Protein AF-A0A961XLH4-F1 (afdb_monomer_lite)

Foldseek 3Di:
DPPQQQKDFDDWDQDPVLRGIWTFIDGPPDPDTDIGQLCVQVVDPVSVSNYDPVVPVVSVVRVVVVVLQLCQWDFDDADPQQWTWTQGNVRDIDIDGLVVCVVVVPPRLSSYDVVRNVVSCCVSVVVVVVVVVVVVVVVVPPPPVVVVVPDPPVVVPVPPDD

Structure (mmCIF, N/CA/C/O backbone):
data_AF-A0A961XLH4-F1
#
_entry.id   AF-A0A961XLH4-F1
#
loop_
_atom_site.group_PDB
_atom_site.id
_atom_site.type_symbol
_atom_site.label_atom_id
_atom_site.label_alt_id
_atom_site.label_comp_id
_atom_site.label_asym_id
_atom_site.label_entity_id
_atom_site.label_seq_id
_atom_site.pdbx_PDB_ins_code
_atom_site.Cartn_x
_atom_site.Cartn_y
_atom_site.Cartn_z
_atom_site.occupancy
_atom_site.B_iso_or_equiv
_atom_site.auth_seq_id
_atom_site.auth_comp_id
_atom_site.auth_asym_id
_atom_site.auth_atom_id
_atom_site.pdbx_PDB_model_num
ATOM 1 N N . LEU A 1 1 ? 25.577 5.176 -25.283 1.00 42.25 1 LEU A N 1
ATOM 2 C CA . LEU A 1 1 ? 24.988 3.983 -24.646 1.00 42.25 1 LEU A CA 1
ATOM 3 C C . LEU A 1 1 ? 23.816 4.467 -23.821 1.00 42.25 1 LEU A C 1
ATOM 5 O O . LEU A 1 1 ? 24.046 5.246 -22.903 1.00 42.25 1 LEU A O 1
ATOM 9 N N . GLU A 1 2 ? 22.591 4.095 -24.179 1.00 40.56 2 GLU A N 1
ATOM 10 C CA . GLU A 1 2 ? 21.480 4.266 -23.241 1.00 40.56 2 GLU A CA 1
ATOM 11 C C . GLU A 1 2 ? 21.723 3.351 -22.033 1.00 40.56 2 GLU A C 1
ATOM 13 O O . GLU A 1 2 ? 22.280 2.262 -22.210 1.00 40.56 2 GLU A O 1
ATOM 18 N N . PRO A 1 3 ? 21.395 3.784 -20.808 1.00 51.47 3 PRO A N 1
ATOM 19 C CA . PRO A 1 3 ? 21.500 2.912 -19.648 1.00 51.47 3 PRO A CA 1
ATOM 20 C C . PRO A 1 3 ? 20.613 1.682 -19.865 1.00 51.47 3 PRO A C 1
ATOM 22 O O . PRO A 1 3 ? 19.451 1.790 -20.252 1.00 51.47 3 PRO A O 1
ATOM 25 N N . GLU A 1 4 ? 21.184 0.502 -19.643 1.00 62.16 4 GLU A N 1
ATOM 26 C CA . GLU A 1 4 ? 20.494 -0.773 -19.800 1.00 62.16 4 GLU A CA 1
ATOM 27 C C . GLU A 1 4 ? 19.499 -0.939 -18.644 1.00 62.16 4 GLU A C 1
ATOM 29 O O . GLU A 1 4 ? 19.803 -1.500 -17.590 1.00 62.16 4 GLU A O 1
ATOM 34 N N . TYR A 1 5 ? 18.308 -0.359 -18.801 1.00 63.47 5 TYR A N 1
ATOM 35 C CA . TYR A 1 5 ? 17.229 -0.522 -17.837 1.00 63.47 5 TYR A CA 1
ATOM 36 C C . TYR A 1 5 ? 16.861 -2.001 -17.766 1.00 63.47 5 TYR A C 1
ATOM 38 O O . TYR A 1 5 ? 16.596 -2.646 -18.782 1.00 63.47 5 TYR A O 1
ATOM 46 N N . THR A 1 6 ? 16.867 -2.553 -16.559 1.00 75.75 6 THR A N 1
ATOM 47 C CA . THR A 1 6 ? 16.614 -3.979 -16.316 1.00 75.75 6 THR A CA 1
ATOM 48 C C . THR A 1 6 ? 15.165 -4.255 -15.939 1.00 75.75 6 THR A C 1
ATOM 50 O O . THR A 1 6 ? 14.741 -5.407 -16.015 1.00 75.75 6 THR A O 1
ATOM 53 N N . LEU A 1 7 ? 14.405 -3.221 -15.567 1.00 83.19 7 LEU A N 1
ATOM 54 C CA . LEU A 1 7 ? 13.011 -3.295 -15.146 1.00 83.19 7 LEU A CA 1
ATOM 55 C C . LEU A 1 7 ? 12.170 -2.271 -15.906 1.00 83.19 7 LEU A C 1
ATOM 57 O O . LEU A 1 7 ? 12.464 -1.078 -15.890 1.00 83.19 7 LEU A O 1
ATOM 61 N N . ARG A 1 8 ? 11.080 -2.741 -16.511 1.00 86.44 8 ARG A N 1
ATOM 62 C CA . ARG A 1 8 ? 10.097 -1.907 -17.205 1.00 86.44 8 ARG A CA 1
ATOM 63 C C . ARG A 1 8 ? 8.713 -2.108 -16.613 1.00 86.44 8 ARG A C 1
ATOM 65 O O . ARG A 1 8 ? 8.302 -3.249 -16.409 1.00 86.44 8 ARG A O 1
ATOM 72 N N . LEU A 1 9 ? 7.979 -1.027 -16.372 1.00 88.69 9 LEU A N 1
ATOM 73 C CA . LEU A 1 9 ? 6.579 -1.125 -15.965 1.00 88.69 9 LEU A CA 1
ATOM 74 C C . LEU A 1 9 ? 5.724 -1.528 -17.175 1.00 88.69 9 LEU A C 1
ATOM 76 O O . LEU A 1 9 ? 5.705 -0.835 -18.190 1.00 88.69 9 LEU A O 1
ATOM 80 N N . VAL A 1 10 ? 5.023 -2.658 -17.078 1.00 90.19 10 VAL A N 1
ATOM 81 C CA . VAL A 1 10 ? 4.141 -3.160 -18.151 1.00 90.19 10 VAL A CA 1
ATOM 82 C C . VAL A 1 10 ? 2.679 -2.900 -17.834 1.00 90.19 10 VAL A C 1
ATOM 84 O O . VAL A 1 10 ? 1.877 -2.660 -18.732 1.00 90.19 10 VAL A O 1
ATOM 87 N N . GLY A 1 11 ? 2.323 -2.940 -16.555 1.00 89.81 11 GLY A N 1
ATOM 88 C CA . GLY A 1 11 ? 0.945 -2.767 -16.146 1.00 89.81 11 GLY A CA 1
ATOM 89 C C . GLY A 1 11 ? 0.789 -2.634 -14.647 1.00 89.81 11 GLY A C 1
ATOM 90 O O . GLY A 1 11 ? 1.747 -2.704 -13.876 1.00 89.81 11 GLY A O 1
ATOM 91 N N . VAL A 1 12 ? -0.458 -2.437 -14.253 1.00 90.38 12 VAL A N 1
ATOM 92 C CA . VAL A 1 12 ? -0.874 -2.264 -12.869 1.00 90.38 12 VAL A CA 1
ATOM 93 C C . VAL A 1 12 ? -2.102 -3.131 -12.662 1.00 90.38 12 VAL A C 1
ATOM 95 O O . VAL A 1 12 ? -3.017 -3.103 -13.483 1.00 90.38 12 VAL A O 1
ATOM 98 N N . GLU A 1 13 ? -2.128 -3.899 -11.582 1.00 91.38 13 GLU A N 1
ATOM 99 C CA . GLU A 1 13 ? -3.294 -4.699 -11.208 1.00 91.38 13 GLU A CA 1
ATOM 100 C C . GLU A 1 13 ? -3.655 -4.473 -9.743 1.00 91.38 13 GLU A C 1
ATOM 102 O O . GLU A 1 13 ? -2.802 -4.144 -8.922 1.00 91.38 13 GLU A O 1
ATOM 107 N N . TYR A 1 14 ? -4.926 -4.660 -9.399 1.00 83.12 14 TYR A N 1
ATOM 108 C CA . TYR A 1 14 ? -5.356 -4.622 -8.008 1.00 83.12 14 TYR A CA 1
ATOM 109 C C . TYR A 1 14 ? -5.058 -5.959 -7.323 1.00 83.12 14 TYR A C 1
ATOM 111 O O . TYR A 1 14 ? -5.468 -7.014 -7.811 1.00 83.12 14 TYR A O 1
ATOM 119 N N . SER A 1 15 ? -4.389 -5.927 -6.169 1.00 80.31 15 SER A N 1
ATOM 120 C CA . SER A 1 15 ? -4.137 -7.126 -5.372 1.00 80.31 15 SER A CA 1
ATOM 121 C C . SER A 1 15 ? -5.044 -7.183 -4.151 1.00 80.31 15 SER A C 1
ATOM 123 O O . SER A 1 15 ? -4.848 -6.437 -3.193 1.00 80.31 15 SER A O 1
ATOM 125 N N . ALA A 1 16 ? -5.965 -8.149 -4.123 1.00 70.62 16 ALA A N 1
ATOM 126 C CA . ALA A 1 16 ? -6.814 -8.406 -2.955 1.00 70.62 16 ALA A CA 1
ATOM 127 C C . ALA A 1 16 ? -6.004 -8.737 -1.685 1.00 70.62 16 ALA A C 1
ATOM 129 O O . ALA A 1 16 ? -6.442 -8.448 -0.577 1.00 70.62 16 ALA A O 1
ATOM 130 N N . LYS A 1 17 ? -4.797 -9.306 -1.834 1.00 76.75 17 LYS A N 1
ATOM 131 C CA . LYS A 1 17 ? -3.896 -9.601 -0.709 1.00 76.75 17 LYS A CA 1
ATOM 132 C C . LYS A 1 17 ? -3.354 -8.328 -0.055 1.00 76.75 17 LYS A C 1
ATOM 134 O O . LYS A 1 17 ? -3.187 -8.298 1.160 1.00 76.75 17 LYS A O 1
ATOM 139 N N . HIS A 1 18 ? -3.033 -7.317 -0.859 1.00 71.69 18 HIS A N 1
ATOM 140 C CA . HIS A 1 18 ? -2.433 -6.067 -0.386 1.00 71.69 18 HIS A CA 1
ATOM 141 C C . HIS A 1 18 ? -3.468 -4.951 -0.178 1.00 71.69 18 HIS A C 1
ATOM 143 O O . HIS A 1 18 ? -3.159 -3.956 0.473 1.00 71.69 18 HIS A O 1
ATOM 149 N N . GLY A 1 19 ? -4.682 -5.109 -0.711 1.00 68.00 19 GLY A N 1
ATOM 150 C CA . GLY A 1 19 ? -5.753 -4.115 -0.636 1.00 68.00 19 GLY A CA 1
ATOM 151 C C . GLY A 1 19 ? -5.536 -2.899 -1.543 1.00 68.00 19 GLY A C 1
ATOM 152 O O . GLY A 1 19 ? -6.239 -1.903 -1.408 1.00 68.00 19 GLY A O 1
ATOM 153 N N . HIS A 1 20 ? -4.561 -2.944 -2.454 1.00 79.56 20 HIS A N 1
ATOM 154 C CA . HIS A 1 20 ? -4.217 -1.838 -3.349 1.00 79.56 20 HIS A CA 1
ATOM 155 C C . HIS A 1 20 ? -3.539 -2.320 -4.636 1.00 79.56 20 HIS A C 1
ATOM 157 O O . HIS A 1 20 ? -3.257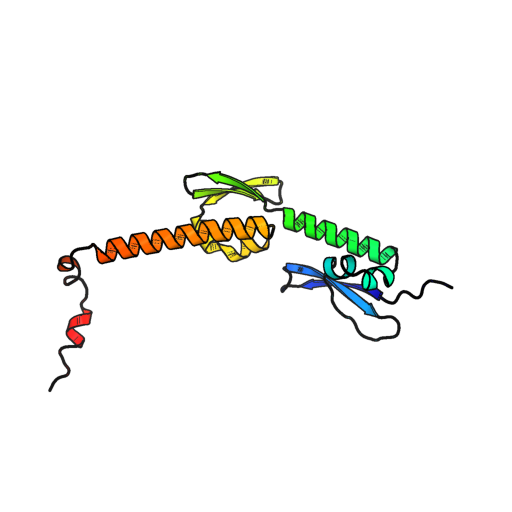 -3.509 -4.817 1.00 79.56 20 HIS A O 1
ATOM 163 N N . GLU A 1 21 ? -3.274 -1.371 -5.531 1.00 86.56 21 GLU A N 1
ATOM 164 C CA . GLU A 1 21 ? -2.581 -1.584 -6.792 1.00 86.56 21 GLU A CA 1
ATOM 165 C C . GLU A 1 21 ? -1.134 -2.065 -6.597 1.00 86.56 21 GLU A C 1
ATOM 167 O O . GLU A 1 21 ? -0.415 -1.618 -5.695 1.00 86.56 21 GLU A O 1
ATOM 172 N N . ILE A 1 22 ? -0.716 -2.987 -7.463 1.00 91.38 22 ILE A N 1
ATOM 173 C CA . ILE A 1 22 ? 0.635 -3.535 -7.565 1.00 91.38 22 ILE A CA 1
ATOM 174 C C . ILE A 1 22 ? 1.143 -3.406 -9.005 1.00 91.38 22 ILE A C 1
ATOM 176 O O . ILE A 1 22 ? 0.378 -3.464 -9.969 1.00 91.38 22 ILE A O 1
ATOM 180 N N . CYS A 1 23 ? 2.449 -3.218 -9.143 1.00 91.75 23 CYS A N 1
ATOM 181 C CA . CYS A 1 23 ? 3.140 -3.039 -10.409 1.00 91.75 23 CYS A CA 1
ATOM 182 C C . CYS A 1 23 ? 3.495 -4.395 -11.024 1.00 91.75 23 CYS A C 1
ATOM 184 O O . CYS A 1 23 ? 4.115 -5.242 -10.377 1.00 91.75 23 CYS A O 1
ATOM 186 N N . ILE A 1 24 ? 3.146 -4.575 -12.296 1.00 91.56 24 ILE A N 1
ATOM 187 C CA . ILE A 1 24 ? 3.602 -5.687 -13.127 1.00 91.56 24 ILE A CA 1
ATOM 188 C C . ILE A 1 24 ? 4.833 -5.204 -13.882 1.00 91.56 24 ILE A C 1
ATOM 190 O O . ILE A 1 24 ? 4.748 -4.315 -14.735 1.00 91.56 24 ILE A O 1
ATOM 194 N N . MET A 1 25 ? 5.975 -5.796 -13.561 1.00 89.81 25 MET A N 1
ATOM 195 C CA . MET A 1 25 ? 7.265 -5.415 -14.117 1.00 89.81 25 MET A CA 1
ATOM 196 C C . MET A 1 25 ? 7.714 -6.450 -15.139 1.00 89.81 25 MET A C 1
ATOM 198 O O . MET A 1 25 ? 7.502 -7.637 -14.933 1.00 89.81 25 MET A O 1
ATOM 202 N N . GLN A 1 26 ? 8.372 -6.028 -16.211 1.00 87.69 26 GLN A N 1
ATOM 203 C CA . GLN A 1 26 ? 9.088 -6.906 -17.130 1.00 87.69 26 GLN A CA 1
ATOM 204 C C . GLN A 1 26 ? 10.584 -6.743 -16.922 1.00 87.69 26 GLN A C 1
ATOM 206 O O . GLN A 1 26 ? 11.098 -5.626 -16.855 1.00 87.69 26 GLN A O 1
ATOM 211 N N . LEU A 1 27 ? 11.272 -7.878 -16.840 1.00 84.81 27 LEU A N 1
ATOM 212 C CA . LEU A 1 27 ? 12.725 -7.924 -16.804 1.00 84.81 27 LEU A CA 1
ATOM 213 C C . LEU A 1 27 ? 13.276 -7.919 -18.231 1.00 84.81 27 LEU A C 1
ATOM 215 O O . LEU A 1 27 ? 12.850 -8.725 -19.062 1.00 84.81 27 LEU A O 1
ATOM 219 N N . SER A 1 28 ? 14.243 -7.051 -18.509 1.00 79.88 28 SER A N 1
ATOM 220 C CA . SER A 1 28 ? 14.882 -6.981 -19.826 1.00 79.88 28 SER A CA 1
ATOM 221 C C . SER A 1 28 ? 15.471 -8.338 -20.226 1.00 79.88 28 SER A C 1
ATOM 223 O O . SER A 1 28 ? 16.152 -9.000 -19.442 1.00 79.88 28 SER A O 1
ATOM 225 N N . GLY A 1 29 ? 15.141 -8.790 -21.438 1.00 74.50 29 GLY A N 1
ATOM 226 C CA . GLY A 1 29 ? 15.584 -10.081 -21.975 1.00 74.50 29 GLY A CA 1
ATOM 227 C C . GLY A 1 29 ? 14.891 -11.321 -21.393 1.00 74.50 29 GLY A C 1
ATOM 228 O O . GLY A 1 29 ? 15.256 -12.435 -21.763 1.00 74.50 29 GLY A O 1
ATOM 229 N N . LYS A 1 30 ? 13.890 -11.178 -20.509 1.00 79.00 30 LYS A N 1
ATOM 230 C CA . LYS A 1 30 ? 13.133 -12.309 -19.946 1.00 79.00 30 LYS A CA 1
ATOM 231 C C . LYS A 1 30 ? 11.637 -12.170 -20.216 1.00 79.00 30 LYS A C 1
ATOM 233 O O . LYS A 1 30 ? 11.045 -11.119 -19.990 1.00 79.00 30 LYS A O 1
ATOM 238 N N . ASN A 1 31 ? 10.996 -13.267 -20.621 1.00 78.75 31 ASN A N 1
ATOM 239 C CA . ASN A 1 31 ? 9.536 -13.347 -20.728 1.00 78.75 31 ASN A CA 1
ATOM 240 C C . ASN A 1 31 ? 8.908 -13.698 -19.366 1.00 78.75 31 ASN A C 1
ATOM 242 O O . ASN A 1 31 ? 8.249 -14.722 -19.203 1.00 78.75 31 ASN A O 1
ATOM 246 N N . ALA A 1 32 ? 9.216 -12.887 -18.356 1.00 80.12 32 ALA A N 1
ATOM 247 C CA . ALA A 1 32 ? 8.708 -13.033 -17.001 1.00 80.12 32 ALA A CA 1
ATOM 248 C C . ALA A 1 32 ? 8.156 -11.690 -16.528 1.00 80.12 32 ALA A C 1
ATOM 250 O O . ALA A 1 32 ? 8.792 -10.654 -16.731 1.00 80.12 32 ALA A O 1
ATOM 251 N N . PHE A 1 33 ? 6.996 -11.742 -15.870 1.00 86.94 33 PHE A N 1
ATOM 252 C CA . PHE A 1 33 ? 6.254 -10.567 -15.417 1.00 86.94 33 PHE A CA 1
ATOM 253 C C . PHE A 1 33 ? 6.093 -10.571 -13.892 1.00 86.94 33 PHE A C 1
ATOM 255 O O . PHE A 1 33 ? 4.992 -10.820 -13.388 1.00 86.94 33 PHE A O 1
ATOM 262 N N . PRO A 1 34 ? 7.189 -10.407 -13.128 1.00 89.12 34 PRO A N 1
ATOM 263 C CA . PRO A 1 34 ? 7.104 -10.350 -11.679 1.00 89.12 34 PRO A CA 1
ATOM 264 C C . PRO A 1 34 ? 6.240 -9.177 -11.205 1.00 89.12 34 PRO A C 1
ATOM 266 O O . PRO A 1 34 ? 6.160 -8.119 -11.832 1.00 89.12 34 PRO A O 1
ATOM 269 N N . LYS A 1 35 ? 5.597 -9.391 -10.060 1.00 91.44 35 LYS A N 1
ATOM 270 C CA . LYS A 1 35 ? 4.656 -8.460 -9.446 1.00 91.44 35 LYS A CA 1
ATOM 271 C C . LYS A 1 35 ? 5.261 -7.905 -8.168 1.00 91.44 35 LYS A C 1
ATOM 273 O O . LYS A 1 35 ? 5.715 -8.685 -7.333 1.00 91.44 35 LYS A O 1
ATOM 278 N N . TYR A 1 36 ? 5.236 -6.588 -8.017 1.00 90.38 36 TYR A N 1
ATOM 279 C CA . TYR A 1 36 ? 5.783 -5.898 -6.853 1.00 90.38 36 TYR A CA 1
ATOM 280 C C . TYR A 1 36 ? 4.832 -4.812 -6.382 1.00 90.38 36 TYR A C 1
ATOM 282 O O . TYR A 1 36 ? 4.139 -4.179 -7.177 1.00 90.38 36 TYR A O 1
ATOM 290 N N . THR A 1 37 ? 4.826 -4.543 -5.085 1.00 89.44 37 THR A N 1
ATOM 291 C CA . THR A 1 37 ? 4.222 -3.310 -4.585 1.00 89.44 37 THR A CA 1
ATOM 292 C C . THR A 1 37 ? 5.076 -2.102 -5.006 1.00 89.44 37 THR A C 1
ATOM 294 O O . THR A 1 37 ? 6.302 -2.224 -5.104 1.00 89.44 37 THR A O 1
ATOM 297 N N . PRO A 1 38 ? 4.474 -0.915 -5.217 1.00 90.38 38 PRO A N 1
ATOM 298 C CA . PRO A 1 38 ? 5.234 0.303 -5.510 1.00 90.38 38 PRO A CA 1
ATOM 299 C C . PRO A 1 38 ? 6.328 0.568 -4.468 1.00 90.38 38 PRO A C 1
ATOM 301 O O . PRO A 1 38 ? 7.481 0.818 -4.810 1.00 90.38 38 PRO A O 1
ATOM 304 N N . ARG A 1 39 ? 5.999 0.386 -3.186 1.00 88.44 39 ARG A N 1
ATOM 305 C CA . ARG A 1 39 ? 6.937 0.554 -2.075 1.00 88.44 39 ARG A CA 1
ATOM 306 C C . ARG A 1 39 ? 8.124 -0.412 -2.109 1.00 88.44 39 ARG A C 1
ATOM 308 O O . ARG A 1 39 ? 9.239 0.001 -1.800 1.00 88.44 39 ARG A O 1
ATOM 315 N N . GLU A 1 40 ? 7.935 -1.676 -2.489 1.00 88.25 40 GLU A N 1
ATOM 316 C CA . GLU A 1 40 ? 9.046 -2.634 -2.647 1.00 88.25 40 GLU A CA 1
ATOM 317 C C . GLU A 1 40 ? 10.033 -2.186 -3.732 1.00 88.25 40 GLU A C 1
ATOM 319 O O . GLU A 1 40 ? 11.244 -2.274 -3.530 1.00 88.25 40 GLU A O 1
ATOM 324 N N . LEU A 1 41 ? 9.528 -1.648 -4.847 1.00 88.75 41 LEU A N 1
ATOM 325 C CA . LEU A 1 41 ? 10.368 -1.136 -5.932 1.00 88.75 41 LEU A CA 1
ATOM 326 C C . LEU A 1 41 ? 11.143 0.112 -5.506 1.00 88.75 41 LEU A C 1
ATOM 328 O O . LEU A 1 41 ? 12.341 0.192 -5.762 1.00 88.75 41 LEU A O 1
ATOM 332 N N . LEU A 1 42 ? 10.481 1.047 -4.817 1.00 88.12 42 LEU A N 1
ATOM 333 C CA . LEU A 1 42 ? 11.088 2.305 -4.369 1.00 88.12 42 LEU A CA 1
ATOM 334 C C . LEU A 1 42 ? 12.065 2.124 -3.198 1.00 88.12 42 LEU A C 1
ATOM 336 O O . LEU A 1 42 ? 13.042 2.858 -3.088 1.00 88.12 42 LEU A O 1
ATOM 340 N N . SER A 1 43 ? 11.818 1.152 -2.317 1.00 87.25 43 SER A N 1
ATOM 341 C CA . SER A 1 43 ? 12.661 0.902 -1.137 1.00 87.25 43 SER A CA 1
ATOM 342 C C . SER A 1 43 ? 13.943 0.128 -1.448 1.00 87.25 43 SER A C 1
ATOM 344 O O . SER A 1 43 ? 14.880 0.156 -0.651 1.00 87.25 43 SER A O 1
ATOM 346 N N . ASN A 1 44 ? 14.007 -0.561 -2.592 1.00 86.06 44 ASN A N 1
ATOM 347 C CA . ASN A 1 44 ? 15.165 -1.351 -2.992 1.00 86.06 44 ASN A CA 1
ATOM 348 C C . ASN A 1 44 ? 16.064 -0.574 -3.976 1.00 86.06 44 ASN A C 1
ATOM 350 O O . ASN A 1 44 ? 15.690 -0.414 -5.143 1.00 86.06 44 ASN A O 1
ATOM 354 N N . PRO A 1 45 ? 17.297 -0.189 -3.583 1.00 83.00 45 PRO A N 1
ATOM 355 C CA . PRO A 1 45 ? 18.209 0.565 -4.447 1.00 83.00 45 PRO A CA 1
ATOM 356 C C . PRO A 1 45 ? 18.522 -0.134 -5.774 1.00 83.00 45 PRO A C 1
ATOM 358 O O . PRO A 1 45 ? 18.689 0.524 -6.795 1.00 83.00 45 PRO A O 1
ATOM 361 N N . ARG A 1 46 ? 18.569 -1.475 -5.791 1.00 81.69 46 ARG A N 1
ATOM 362 C CA . ARG A 1 46 ? 18.837 -2.242 -7.020 1.00 81.69 46 ARG A CA 1
ATOM 363 C C . ARG A 1 46 ? 17.676 -2.178 -8.004 1.00 81.69 46 ARG A C 1
ATOM 365 O O . ARG A 1 46 ? 17.908 -2.165 -9.206 1.00 81.69 46 ARG A O 1
ATOM 372 N N . SER A 1 47 ? 16.446 -2.158 -7.491 1.00 81.56 47 SER A N 1
ATOM 373 C CA . SER A 1 47 ? 15.250 -2.045 -8.330 1.00 81.56 47 SER A CA 1
ATOM 374 C C . SER A 1 47 ? 15.142 -0.632 -8.895 1.00 81.56 47 SER A C 1
ATOM 376 O O . SER A 1 47 ? 14.971 -0.479 -10.097 1.00 81.56 47 SER A O 1
ATOM 378 N N . MET A 1 48 ? 15.373 0.385 -8.058 1.00 81.75 48 MET A N 1
ATOM 379 C CA . MET A 1 48 ? 15.390 1.793 -8.466 1.00 81.75 48 MET A CA 1
ATOM 380 C C . MET A 1 48 ? 16.399 2.098 -9.574 1.00 81.75 48 MET A C 1
ATOM 382 O O . MET A 1 48 ? 16.035 2.722 -10.565 1.00 81.75 48 MET A O 1
ATOM 386 N N . SER A 1 49 ? 17.640 1.619 -9.453 1.00 82.44 49 SER A N 1
ATOM 387 C CA . SER A 1 49 ? 18.663 1.817 -10.491 1.00 82.44 49 SER A CA 1
ATOM 388 C C . SER A 1 49 ? 18.345 1.103 -11.808 1.00 82.44 49 SER A C 1
ATOM 390 O O . SER A 1 49 ? 18.891 1.464 -12.846 1.00 82.44 49 SER A O 1
ATOM 392 N N . GLY A 1 50 ? 17.494 0.074 -11.769 1.00 82.56 50 GLY A N 1
ATOM 393 C CA . GLY A 1 50 ? 17.074 -0.689 -12.943 1.00 82.56 50 GLY A CA 1
ATOM 394 C C . GLY A 1 50 ? 15.878 -0.097 -13.689 1.00 82.56 50 GLY A C 1
ATOM 395 O O . GLY A 1 50 ? 15.591 -0.564 -14.791 1.00 82.56 50 GLY A O 1
ATOM 396 N N . LEU A 1 51 ? 15.189 0.891 -13.109 1.00 85.62 51 LEU A N 1
ATOM 397 C CA . LEU A 1 51 ? 14.007 1.533 -13.685 1.00 85.62 51 LEU A CA 1
ATOM 398 C C . LEU A 1 51 ? 14.386 2.673 -14.626 1.00 85.62 51 LEU A C 1
ATOM 400 O O . LEU A 1 51 ? 15.335 3.423 -14.381 1.00 85.62 51 LEU A O 1
ATOM 404 N N . SER A 1 52 ? 13.569 2.871 -15.660 1.00 85.50 52 SER A N 1
ATOM 405 C CA . SER A 1 52 ? 13.604 4.125 -16.404 1.00 85.50 52 SER A CA 1
ATOM 406 C C . SER A 1 52 ? 13.164 5.293 -15.502 1.00 85.50 52 SER A C 1
ATOM 408 O O . SER A 1 52 ? 12.315 5.107 -14.623 1.00 85.50 52 SER A O 1
ATOM 410 N N . PRO A 1 53 ? 13.676 6.522 -15.706 1.00 84.94 53 PRO A N 1
ATOM 411 C CA . PRO A 1 53 ? 13.230 7.689 -14.944 1.00 84.94 53 PRO A CA 1
ATOM 412 C C . PRO A 1 53 ? 11.714 7.912 -15.026 1.00 84.94 53 PRO A C 1
ATOM 414 O O . PRO A 1 53 ? 11.087 8.338 -14.060 1.00 84.94 53 PRO A O 1
ATOM 417 N N . GLN A 1 54 ? 11.118 7.594 -16.177 1.00 87.69 54 GLN A N 1
ATOM 418 C CA . GLN A 1 54 ? 9.682 7.720 -16.420 1.00 87.69 54 GLN A CA 1
ATOM 419 C C . GLN A 1 54 ? 8.887 6.712 -15.578 1.00 87.69 54 GLN A C 1
ATOM 421 O O . GLN A 1 54 ? 7.933 7.102 -14.901 1.00 87.69 54 GLN A O 1
ATOM 426 N N . ASP A 1 55 ? 9.323 5.449 -15.552 1.00 88.31 55 ASP A N 1
ATOM 427 C CA . ASP A 1 55 ? 8.697 4.404 -14.739 1.00 88.31 55 ASP A CA 1
ATOM 428 C C . ASP A 1 55 ? 8.859 4.690 -13.246 1.00 88.31 55 ASP A C 1
ATOM 430 O O . ASP A 1 55 ? 7.896 4.576 -12.488 1.00 88.31 55 ASP A O 1
ATOM 434 N N . ALA A 1 56 ? 10.044 5.134 -12.817 1.00 88.19 56 ALA A N 1
ATOM 435 C CA . ALA A 1 56 ? 10.299 5.501 -11.427 1.00 88.19 56 ALA A CA 1
ATOM 436 C C . ALA A 1 56 ? 9.355 6.618 -10.950 1.00 88.19 56 ALA A C 1
ATOM 438 O O . ALA A 1 56 ? 8.774 6.519 -9.868 1.00 88.19 56 ALA A O 1
ATOM 439 N N . VAL A 1 57 ? 9.131 7.649 -11.775 1.00 90.94 57 VAL A N 1
ATOM 440 C CA . VAL A 1 57 ? 8.176 8.728 -11.469 1.00 90.94 57 VAL A CA 1
ATOM 441 C C . VAL A 1 57 ? 6.737 8.210 -11.424 1.00 90.94 57 VAL A C 1
ATOM 443 O O . VAL A 1 57 ? 5.975 8.612 -10.543 1.00 90.94 57 VAL A O 1
ATOM 446 N N . ALA A 1 58 ? 6.343 7.330 -12.347 1.00 89.56 58 ALA A N 1
ATOM 447 C CA . ALA A 1 58 ? 5.001 6.751 -12.362 1.00 89.56 58 ALA A CA 1
ATOM 448 C C . ALA A 1 58 ? 4.730 5.905 -11.106 1.00 89.56 58 ALA A C 1
ATOM 450 O O . ALA A 1 58 ? 3.689 6.062 -10.465 1.00 89.56 58 ALA A O 1
ATOM 451 N N . ILE A 1 59 ? 5.694 5.067 -10.716 1.00 91.25 59 ILE A N 1
ATOM 452 C CA . ILE A 1 59 ? 5.627 4.230 -9.513 1.00 91.25 59 ILE A CA 1
ATOM 453 C C . ILE A 1 59 ? 5.601 5.104 -8.252 1.00 91.25 59 ILE A C 1
ATOM 455 O O . ILE A 1 59 ? 4.774 4.869 -7.375 1.00 91.25 59 ILE A O 1
ATOM 459 N N . ALA A 1 60 ? 6.428 6.152 -8.176 1.00 91.44 60 ALA A N 1
ATOM 460 C CA . ALA A 1 60 ? 6.435 7.085 -7.047 1.00 91.44 60 ALA A CA 1
ATOM 461 C C . ALA A 1 60 ? 5.099 7.826 -6.885 1.00 91.44 60 ALA A C 1
ATOM 463 O O . ALA A 1 60 ? 4.568 7.914 -5.780 1.00 91.44 60 ALA A O 1
ATOM 464 N N . LYS A 1 61 ? 4.509 8.313 -7.986 1.00 90.69 61 LYS A N 1
ATOM 465 C CA . LYS A 1 61 ? 3.173 8.932 -7.956 1.00 90.69 61 LYS A CA 1
ATOM 466 C C . LYS A 1 61 ? 2.103 7.950 -7.486 1.00 90.69 61 LYS A C 1
ATOM 468 O O . LYS A 1 61 ? 1.200 8.338 -6.751 1.00 90.69 61 LYS A O 1
ATOM 473 N N . MET A 1 62 ? 2.191 6.692 -7.907 1.00 88.94 62 MET A N 1
ATOM 474 C CA . MET A 1 62 ? 1.256 5.653 -7.484 1.00 88.94 62 MET A CA 1
ATOM 475 C C . MET A 1 62 ? 1.395 5.329 -5.997 1.00 88.94 62 MET A C 1
ATOM 477 O O . MET A 1 62 ? 0.379 5.255 -5.309 1.00 88.94 62 MET A O 1
ATOM 481 N N . ASP A 1 63 ? 2.623 5.183 -5.493 1.00 90.62 63 ASP A N 1
ATOM 482 C CA . ASP A 1 63 ? 2.878 4.958 -4.067 1.00 90.62 63 ASP A CA 1
ATOM 483 C C . ASP A 1 63 ? 2.316 6.104 -3.222 1.00 90.62 63 ASP A C 1
ATOM 485 O O . ASP A 1 63 ? 1.621 5.861 -2.240 1.00 90.62 63 ASP A O 1
ATOM 489 N N . GLU A 1 64 ? 2.503 7.348 -3.668 1.00 86.56 64 GLU A N 1
ATOM 490 C CA . GLU A 1 64 ? 1.948 8.523 -2.999 1.00 86.56 64 GLU A CA 1
ATOM 491 C C . GLU A 1 64 ? 0.414 8.522 -2.999 1.00 86.56 64 GLU A C 1
ATOM 493 O O . GLU A 1 64 ? -0.203 8.768 -1.965 1.00 86.56 64 GLU A O 1
ATOM 498 N N . VAL A 1 65 ? -0.233 8.178 -4.116 1.00 85.44 65 VAL A N 1
ATOM 499 C CA . VAL A 1 65 ? -1.699 8.056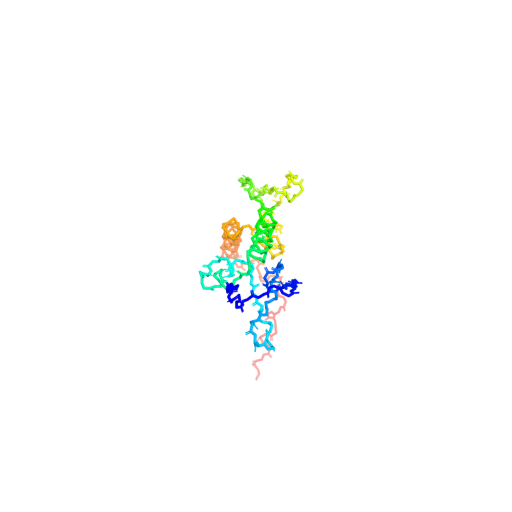 -4.172 1.00 85.44 65 VAL A CA 1
ATOM 500 C C . VAL A 1 65 ? -2.197 6.942 -3.249 1.00 85.44 65 VAL A C 1
ATOM 502 O O . VAL A 1 65 ? -3.196 7.125 -2.556 1.00 85.44 65 VAL A O 1
ATOM 505 N N . ILE A 1 66 ? -1.515 5.797 -3.200 1.00 83.12 66 ILE A N 1
ATOM 506 C CA . ILE A 1 66 ? -1.851 4.698 -2.284 1.00 83.12 66 ILE A CA 1
ATOM 507 C C . ILE A 1 66 ? -1.664 5.143 -0.831 1.00 83.12 66 ILE A C 1
ATOM 509 O O . ILE A 1 66 ? -2.523 4.870 0.007 1.00 83.12 66 ILE A O 1
ATOM 513 N N . ARG A 1 67 ? -0.580 5.858 -0.525 1.00 81.62 67 ARG A N 1
ATOM 514 C CA . ARG A 1 67 ? -0.294 6.409 0.803 1.00 81.62 67 ARG A CA 1
ATOM 515 C C . ARG A 1 67 ? -1.394 7.376 1.229 1.00 81.62 67 ARG A C 1
ATOM 517 O O . ARG A 1 67 ? -2.009 7.161 2.267 1.00 81.62 67 ARG A O 1
ATOM 524 N N . GLN A 1 68 ? -1.735 8.338 0.376 1.00 76.50 68 GLN A N 1
ATOM 525 C CA . GLN A 1 68 ? -2.839 9.274 0.597 1.00 76.50 68 GLN A CA 1
ATOM 526 C C . GLN A 1 68 ? -4.190 8.573 0.726 1.00 76.50 68 GLN A C 1
ATOM 528 O O . GLN A 1 68 ? -5.067 9.081 1.414 1.00 76.50 68 GLN A O 1
ATOM 533 N N . ARG A 1 69 ? -4.398 7.424 0.066 1.00 70.69 69 ARG A N 1
ATOM 534 C CA . ARG A 1 69 ? -5.604 6.606 0.254 1.00 70.69 69 ARG A CA 1
ATOM 535 C C . ARG A 1 69 ? -5.631 5.908 1.610 1.00 70.69 69 ARG A C 1
ATOM 537 O O . ARG A 1 69 ? -6.691 5.857 2.217 1.00 70.69 69 ARG A O 1
ATOM 544 N N . LYS A 1 70 ? -4.492 5.418 2.097 1.00 67.38 70 LYS A N 1
ATOM 545 C CA . LYS A 1 70 ? -4.363 4.800 3.429 1.00 67.38 70 LYS A CA 1
ATOM 546 C C . LYS A 1 70 ? -4.440 5.820 4.569 1.00 67.38 70 LYS A C 1
ATOM 548 O O . LYS A 1 70 ? -4.872 5.487 5.662 1.00 67.38 70 LYS A O 1
ATOM 553 N N . GLU A 1 71 ? -4.088 7.077 4.313 1.00 63.00 71 GLU A N 1
ATOM 554 C CA . GLU A 1 71 ? -4.253 8.190 5.264 1.00 63.00 71 GLU A CA 1
ATOM 555 C C . GLU A 1 71 ? -5.720 8.603 5.491 1.00 63.00 71 GLU A C 1
ATOM 557 O O . GLU A 1 71 ? -5.997 9.508 6.280 1.00 63.00 71 GLU A O 1
ATOM 562 N N . ARG A 1 72 ? -6.678 7.974 4.798 1.00 58.88 72 ARG A N 1
ATOM 563 C CA . ARG A 1 72 ? -8.072 8.428 4.750 1.00 58.88 72 ARG A CA 1
ATOM 564 C C . ARG A 1 72 ? -8.903 8.106 5.987 1.00 58.88 72 ARG A C 1
ATOM 566 O O . ARG A 1 72 ? -9.939 8.738 6.144 1.00 58.88 72 ARG A O 1
ATOM 573 N N . HIS A 1 73 ? -8.461 7.205 6.861 1.00 61.25 73 HIS A N 1
ATOM 574 C CA . HIS A 1 73 ? -9.107 6.955 8.149 1.00 61.25 73 HIS A CA 1
ATOM 575 C C . HIS A 1 73 ? -8.120 7.236 9.274 1.00 61.25 73 HIS A C 1
ATOM 577 O O . HIS A 1 73 ? -7.259 6.415 9.587 1.00 61.25 73 HIS A O 1
ATOM 583 N N . LYS A 1 74 ? -8.249 8.420 9.871 1.00 68.62 74 LYS A N 1
ATOM 584 C CA . LYS A 1 74 ? -7.441 8.831 11.020 1.00 68.62 74 LYS A CA 1
ATOM 585 C C . LYS A 1 74 ? -8.315 8.879 12.259 1.00 68.62 74 LYS A C 1
ATOM 587 O O . LYS A 1 74 ? -9.398 9.472 12.219 1.00 68.62 74 LYS A O 1
ATOM 592 N N . VAL A 1 75 ? -7.838 8.306 13.361 1.00 71.94 75 VAL A N 1
ATOM 593 C CA . VAL A 1 75 ? -8.504 8.502 14.650 1.00 71.94 75 VAL A CA 1
ATOM 594 C C . VAL A 1 75 ? -8.226 9.919 15.131 1.00 71.94 75 VAL A C 1
ATOM 596 O O . VAL A 1 75 ? -7.073 10.308 15.304 1.00 71.94 75 VAL A O 1
ATOM 599 N N . LEU A 1 76 ? -9.283 10.707 15.302 1.00 76.12 76 LEU A N 1
ATOM 600 C CA . LEU A 1 76 ? -9.179 12.070 15.816 1.00 76.12 76 LEU A CA 1
ATOM 601 C C . LEU A 1 76 ? -9.290 12.085 17.336 1.00 76.12 76 LEU A C 1
ATOM 603 O O . LEU A 1 76 ? -8.498 12.738 18.008 1.00 76.12 76 LEU A O 1
ATOM 607 N N . GLU A 1 77 ? -10.265 11.356 17.873 1.00 77.25 77 GLU A N 1
ATOM 608 C CA . GLU A 1 77 ? -10.563 11.382 19.298 1.00 77.25 77 GLU A CA 1
ATOM 609 C C . GLU A 1 77 ? -11.146 10.055 19.781 1.00 77.25 77 GLU A C 1
ATOM 611 O O . GLU A 1 77 ? -11.872 9.357 19.065 1.00 77.25 77 GLU A O 1
ATOM 616 N N . PHE A 1 78 ? -10.847 9.753 21.042 1.00 72.88 78 PHE A N 1
ATOM 617 C CA . PHE A 1 78 ? -11.478 8.698 21.815 1.00 72.88 78 PHE A CA 1
ATOM 618 C C . PHE A 1 78 ? -12.234 9.320 22.986 1.00 72.88 78 PHE A C 1
ATOM 620 O O . PHE A 1 78 ? -11.619 9.809 23.936 1.00 72.88 78 PHE A O 1
ATOM 627 N N . ASP A 1 79 ? -13.561 9.256 22.944 1.00 75.38 79 ASP A N 1
ATOM 628 C CA . ASP A 1 79 ? -14.387 9.648 24.078 1.00 75.38 79 ASP A CA 1
ATOM 629 C C . ASP A 1 79 ? -14.356 8.550 25.156 1.00 75.38 79 ASP A C 1
ATOM 631 O O . ASP A 1 79 ? -14.414 7.347 24.878 1.00 75.38 79 ASP A O 1
ATOM 635 N N . LYS A 1 80 ? -14.334 8.966 26.424 1.00 69.75 80 LYS A N 1
ATOM 636 C CA . LYS A 1 80 ? -14.346 8.102 27.616 1.00 69.75 80 LYS A CA 1
ATOM 637 C C . LYS A 1 80 ? -15.564 7.168 27.635 1.00 69.75 80 LYS A C 1
ATOM 639 O O . LYS A 1 80 ? -15.491 6.060 28.175 1.00 69.75 80 LYS A O 1
ATOM 644 N N . ASN A 1 81 ? -16.647 7.586 26.981 1.00 69.88 81 ASN A N 1
ATOM 645 C CA . ASN A 1 81 ? -17.894 6.836 26.831 1.00 69.88 81 ASN A CA 1
ATOM 646 C C . ASN A 1 81 ? -17.827 5.689 25.803 1.00 69.88 81 ASN A C 1
ATOM 648 O O . ASN A 1 81 ? -18.815 4.981 25.621 1.00 69.88 81 ASN A O 1
ATOM 652 N N . GLY A 1 82 ? -16.685 5.483 25.136 1.00 69.81 82 GLY A N 1
ATOM 653 C CA . GLY A 1 82 ? -16.512 4.422 24.140 1.00 69.81 82 GLY A CA 1
ATOM 654 C C . GLY A 1 82 ? -17.007 4.801 22.744 1.00 69.81 82 GLY A C 1
ATOM 655 O O . GLY A 1 82 ? -17.486 3.943 22.000 1.00 69.81 82 GLY A O 1
ATOM 656 N N . THR A 1 83 ? -16.917 6.087 22.400 1.00 80.31 83 THR A N 1
ATOM 657 C CA . THR A 1 83 ? -17.161 6.596 21.044 1.00 80.31 83 THR A CA 1
ATOM 658 C C . THR A 1 83 ? -15.831 7.008 20.429 1.00 80.31 83 THR A C 1
ATOM 660 O O . THR A 1 83 ? -15.031 7.683 21.070 1.00 80.31 83 THR A O 1
ATOM 663 N N . ILE A 1 84 ? -15.602 6.613 19.184 1.00 80.56 84 ILE A N 1
ATOM 664 C CA . ILE A 1 84 ? -14.402 6.922 18.417 1.00 80.56 84 ILE A CA 1
ATOM 665 C C . ILE A 1 84 ? -14.794 7.867 17.292 1.00 80.56 84 ILE A C 1
ATOM 667 O O . ILE A 1 84 ? -15.718 7.585 16.525 1.00 80.56 84 ILE A O 1
ATOM 671 N N . VAL A 1 85 ? -14.090 8.990 17.196 1.00 81.12 85 VAL A N 1
ATOM 672 C CA . VAL A 1 85 ? -14.252 9.944 16.100 1.00 81.12 85 VAL A CA 1
ATOM 673 C C . VAL A 1 85 ? -13.192 9.644 15.054 1.00 81.12 85 VAL A C 1
ATOM 675 O O . VAL A 1 85 ? -11.993 9.753 15.318 1.00 81.12 85 VAL A O 1
ATOM 678 N N . LEU A 1 86 ? -13.640 9.257 13.865 1.00 80.00 86 LEU A N 1
ATOM 679 C CA . LEU A 1 86 ? -12.784 9.010 12.716 1.00 80.00 86 LEU A CA 1
ATOM 680 C C . LEU A 1 86 ? -12.960 10.134 11.708 1.00 80.00 86 LEU A C 1
ATOM 682 O O . LEU A 1 86 ? -14.080 10.509 11.357 1.00 80.00 86 LEU A O 1
ATOM 686 N N . LYS A 1 87 ? -11.843 10.639 11.197 1.00 76.81 87 LYS A N 1
ATOM 687 C CA . LYS A 1 87 ? -11.861 11.430 9.975 1.00 76.81 87 LYS A CA 1
ATOM 688 C C . LYS A 1 87 ? -11.989 10.472 8.803 1.00 76.81 87 LYS A C 1
ATOM 690 O O . LYS A 1 87 ? -11.126 9.618 8.642 1.00 76.81 87 LYS A O 1
ATOM 695 N N . MET A 1 88 ? -13.055 10.614 8.027 1.00 71.62 88 MET A N 1
ATOM 696 C CA . MET A 1 88 ? -13.320 9.798 6.846 1.00 71.62 88 MET A CA 1
ATOM 697 C C . MET A 1 88 ? -12.549 10.314 5.620 1.00 71.62 88 MET A C 1
ATOM 699 O O . MET A 1 88 ? -12.208 11.502 5.564 1.00 71.62 88 MET A O 1
ATOM 703 N N . PRO A 1 89 ? -12.393 9.476 4.575 1.00 59.81 89 PRO A N 1
ATOM 704 C CA . PRO A 1 89 ? -11.849 9.849 3.269 1.00 59.81 89 PRO A CA 1
ATOM 705 C C . PRO A 1 89 ? -12.377 11.148 2.667 1.00 59.81 89 PRO A C 1
ATOM 707 O O . PRO A 1 89 ? -11.642 11.887 2.018 1.00 59.81 89 PRO A O 1
ATOM 710 N N . SER A 1 90 ? -13.668 11.406 2.861 1.00 63.62 90 SER A N 1
ATOM 711 C CA . SER A 1 90 ? -14.396 12.572 2.361 1.00 63.62 90 SER A CA 1
ATOM 712 C C . SER A 1 90 ? -14.044 13.867 3.099 1.00 63.62 90 SER A C 1
ATOM 714 O O . SER A 1 90 ? -14.567 14.922 2.756 1.00 63.62 90 SER A O 1
ATOM 716 N N . GLY A 1 91 ? -13.212 13.800 4.142 1.00 63.03 91 GLY A N 1
ATOM 717 C CA . GLY A 1 91 ? -12.940 14.907 5.053 1.00 63.03 91 GLY A CA 1
ATOM 718 C C . GLY A 1 91 ? -14.014 15.100 6.125 1.00 63.03 91 GLY A C 1
ATOM 719 O O . GLY A 1 91 ? -13.813 15.917 7.019 1.00 63.03 91 GLY A O 1
ATOM 720 N N . SER A 1 92 ? -15.117 14.342 6.078 1.00 71.94 92 SER A N 1
ATOM 721 C CA . SER A 1 92 ? -16.154 14.374 7.111 1.00 71.94 92 SER A CA 1
ATOM 722 C C . SER A 1 92 ? -15.717 13.616 8.358 1.00 71.94 92 SER A C 1
ATOM 724 O O . SER A 1 92 ? -15.132 12.539 8.258 1.00 71.94 92 SER A O 1
ATOM 726 N N . GLU A 1 93 ? -16.080 14.120 9.527 1.00 82.19 93 GLU A N 1
ATOM 727 C CA . GLU A 1 93 ? -15.891 13.412 10.789 1.00 82.19 93 GLU A CA 1
ATOM 728 C C . GLU A 1 93 ? -17.098 12.511 11.054 1.00 82.19 93 GLU A C 1
ATOM 730 O O . GLU A 1 93 ? -18.244 12.961 11.018 1.00 82.19 93 GLU A O 1
ATOM 735 N N . GLN A 1 94 ? -16.851 11.228 11.306 1.00 79.25 94 GLN A N 1
ATOM 736 C CA . GLN A 1 94 ? -17.886 10.270 11.680 1.00 79.25 94 GLN A CA 1
ATOM 737 C C . GLN A 1 94 ? -17.594 9.678 13.050 1.00 79.25 94 GLN A C 1
ATOM 739 O O . GLN A 1 94 ? -16.450 9.412 13.416 1.00 79.25 94 GLN A O 1
ATOM 744 N N . ARG A 1 95 ? -18.664 9.482 13.818 1.00 81.38 95 ARG A N 1
ATOM 745 C CA . ARG A 1 95 ? -18.607 8.922 15.164 1.00 81.38 95 ARG A CA 1
ATOM 746 C C . ARG A 1 95 ? -19.067 7.478 15.119 1.00 81.38 95 ARG A C 1
ATOM 748 O O . ARG A 1 95 ? -20.197 7.201 14.726 1.00 81.38 95 ARG A O 1
ATOM 755 N N . PHE A 1 96 ? -18.207 6.580 15.567 1.00 77.25 96 PHE A N 1
ATOM 756 C CA . PHE A 1 96 ? -18.502 5.161 15.691 1.00 77.25 96 PHE A CA 1
ATOM 757 C C . PHE A 1 96 ? -18.489 4.764 17.158 1.00 77.25 96 PHE A C 1
ATOM 759 O O . PHE A 1 96 ? -17.660 5.239 17.931 1.00 77.25 96 PHE A O 1
ATOM 766 N N . SER A 1 97 ? -19.390 3.872 17.559 1.00 74.75 97 SER A N 1
ATOM 767 C CA . SER A 1 97 ? -19.247 3.229 18.863 1.00 74.75 97 SER A CA 1
ATOM 768 C C . SER A 1 97 ?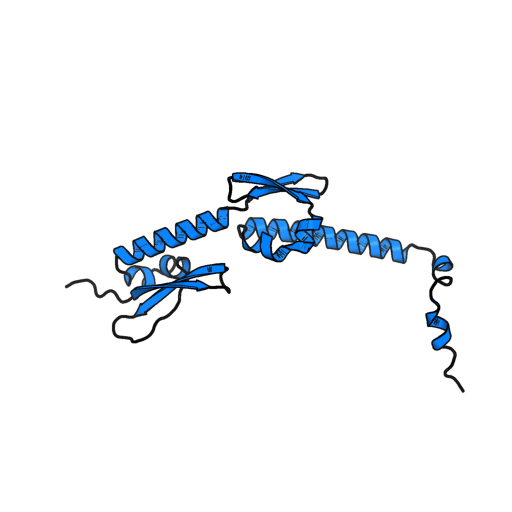 -18.122 2.193 18.799 1.00 74.75 97 SER A C 1
ATOM 770 O O . SER A 1 97 ? -17.963 1.495 17.795 1.00 74.75 97 SER A O 1
ATOM 772 N N . GLU A 1 98 ? -17.363 2.039 19.882 1.00 71.94 98 GLU A N 1
ATOM 773 C CA . GLU A 1 98 ? -16.332 0.997 20.002 1.00 71.94 98 GLU A CA 1
ATOM 774 C C . GLU A 1 98 ? -16.895 -0.408 19.723 1.00 71.94 98 GLU A C 1
ATOM 776 O O . GLU A 1 98 ? -16.243 -1.225 19.078 1.00 71.94 98 GLU A O 1
ATOM 781 N N . LYS A 1 99 ? -18.149 -0.665 20.122 1.00 70.06 99 LYS A N 1
ATOM 782 C CA . LYS A 1 99 ? -18.857 -1.936 19.878 1.00 70.06 99 LYS A CA 1
ATOM 783 C C . LYS A 1 99 ? -19.152 -2.198 18.398 1.00 70.06 99 LYS A C 1
ATOM 785 O O . LYS A 1 99 ? -19.211 -3.345 17.961 1.00 70.06 99 LYS A O 1
ATOM 790 N N . TYR A 1 100 ? -19.361 -1.143 17.615 1.00 67.94 100 TYR A N 1
ATOM 791 C CA . TYR A 1 100 ? -19.535 -1.276 16.171 1.00 67.94 100 TYR A CA 1
ATOM 792 C C . TYR A 1 100 ? -18.210 -1.663 15.500 1.00 67.94 100 TYR A C 1
ATOM 794 O O . TYR A 1 100 ? -18.181 -2.499 14.596 1.00 67.94 100 TYR A O 1
ATOM 802 N N . LEU A 1 101 ? -17.102 -1.120 16.007 1.00 66.50 101 LEU A N 1
ATOM 803 C CA . LEU A 1 101 ? -15.755 -1.405 15.520 1.00 66.50 101 LEU A CA 1
ATOM 804 C C . LEU A 1 101 ? -15.251 -2.797 15.905 1.00 66.50 101 LEU A C 1
ATOM 806 O O . LEU A 1 101 ? -14.495 -3.376 15.133 1.00 66.50 101 LEU A O 1
ATOM 810 N N . SER A 1 102 ? -15.679 -3.374 17.033 1.00 60.59 102 SER A N 1
ATOM 811 C CA . SER A 1 102 ? -15.363 -4.777 17.349 1.00 60.59 102 SER A CA 1
ATOM 812 C C . SER A 1 102 ? -16.046 -5.754 16.385 1.00 60.59 102 SER A C 1
ATOM 814 O O . SER A 1 102 ? -15.462 -6.779 16.033 1.00 60.59 102 SER A O 1
ATOM 816 N N . THR A 1 103 ? -17.239 -5.402 15.895 1.00 60.25 103 THR A N 1
ATOM 817 C CA . THR A 1 103 ? -18.046 -6.251 15.004 1.00 60.25 103 THR A CA 1
ATOM 818 C C . THR A 1 103 ? -17.618 -6.129 13.533 1.00 60.25 103 THR A C 1
ATOM 820 O O . THR A 1 103 ? -17.459 -7.143 12.862 1.00 60.25 103 THR A O 1
ATOM 823 N N . ASN A 1 104 ? -17.341 -4.911 13.047 1.00 63.62 104 ASN A N 1
ATOM 824 C CA . ASN A 1 104 ? -16.896 -4.629 11.667 1.00 63.62 104 ASN A CA 1
ATOM 825 C C . ASN A 1 104 ? -15.389 -4.333 11.569 1.00 63.62 104 ASN A C 1
ATOM 827 O O . ASN A 1 104 ? -14.919 -3.577 10.718 1.00 63.62 104 ASN A O 1
ATOM 831 N N . ARG A 1 105 ? -14.615 -4.948 12.466 1.00 62.66 105 ARG A N 1
ATOM 832 C CA . ARG A 1 105 ? -13.188 -4.688 12.685 1.00 62.66 105 ARG A CA 1
ATOM 833 C C . ARG A 1 105 ? -12.331 -4.811 11.428 1.00 62.66 105 ARG A C 1
ATOM 835 O O . ARG A 1 105 ? -11.333 -4.115 11.296 1.00 62.66 105 ARG A O 1
ATOM 842 N N . ARG A 1 106 ? -12.668 -5.743 10.539 1.00 60.28 106 ARG A N 1
ATOM 843 C CA . ARG A 1 106 ? -11.798 -6.116 9.421 1.00 60.28 106 ARG A CA 1
ATOM 844 C C . ARG A 1 106 ? -11.778 -5.049 8.335 1.00 60.28 106 ARG A C 1
ATOM 846 O O . ARG A 1 106 ? -10.696 -4.649 7.931 1.00 60.28 106 ARG A O 1
ATOM 853 N N . ASP A 1 107 ? -12.950 -4.565 7.948 1.00 64.56 107 ASP A N 1
ATOM 854 C CA . ASP A 1 107 ? -13.089 -3.630 6.831 1.00 64.56 107 ASP A CA 1
ATOM 855 C C . ASP A 1 107 ? -12.545 -2.251 7.214 1.00 64.56 107 ASP A C 1
ATOM 857 O O . ASP A 1 107 ? -11.824 -1.619 6.453 1.00 64.56 107 ASP A O 1
ATOM 861 N N . LEU A 1 108 ? -12.797 -1.821 8.452 1.00 65.94 108 LEU A N 1
ATOM 862 C CA . LEU A 1 108 ? -12.436 -0.478 8.888 1.00 65.94 108 LEU A CA 1
ATOM 863 C C . LEU A 1 108 ? -10.965 -0.354 9.321 1.00 65.94 108 LEU A C 1
ATOM 865 O O . LEU A 1 108 ? -10.349 0.675 9.070 1.00 65.94 108 LEU A O 1
ATOM 869 N N . LEU A 1 109 ? -10.362 -1.404 9.901 1.00 65.62 109 LEU A N 1
ATOM 870 C CA . LEU A 1 109 ? -8.924 -1.404 10.221 1.00 65.62 109 LEU A CA 1
ATOM 871 C C . LEU A 1 109 ? -8.029 -1.602 8.991 1.00 65.62 109 LEU A C 1
ATOM 873 O O . LEU A 1 109 ? -6.874 -1.184 9.022 1.00 65.62 109 LEU A O 1
ATOM 877 N N . GLN A 1 110 ? -8.520 -2.257 7.934 1.00 64.69 110 GLN A N 1
ATOM 878 C CA . GLN A 1 110 ? -7.747 -2.447 6.699 1.00 64.69 110 GLN A CA 1
ATOM 879 C C . GLN A 1 110 ? -7.495 -1.132 5.956 1.00 64.69 110 GLN A C 1
ATOM 881 O O . GLN A 1 110 ? -6.455 -0.988 5.312 1.00 64.69 110 GLN A O 1
ATOM 886 N N . ASP A 1 111 ? -8.401 -0.168 6.115 1.00 63.59 111 ASP A N 1
ATOM 887 C CA . ASP A 1 111 ? -8.340 1.138 5.458 1.00 63.59 111 ASP A CA 1
ATOM 888 C C . ASP A 1 111 ? -7.667 2.232 6.315 1.00 63.59 111 ASP A C 1
ATOM 890 O O . ASP A 1 111 ? -7.675 3.407 5.934 1.00 63.59 111 ASP A O 1
ATOM 894 N N . MET A 1 112 ? -7.102 1.863 7.471 1.00 66.06 112 MET A N 1
ATOM 895 C CA . MET A 1 112 ? -6.405 2.750 8.409 1.00 66.06 112 MET A CA 1
ATOM 896 C C . MET A 1 112 ? -4.879 2.604 8.319 1.00 66.06 112 MET A C 1
ATOM 898 O O . MET A 1 112 ? -4.344 1.589 7.865 1.00 66.06 112 MET A O 1
ATOM 902 N N . LEU A 1 113 ? -4.146 3.610 8.810 1.00 63.44 113 LEU A N 1
ATOM 903 C CA . LEU A 1 113 ? -2.704 3.482 9.032 1.00 63.44 113 LEU A CA 1
ATOM 904 C C . LEU A 1 113 ? -2.421 2.354 10.030 1.00 63.44 113 LEU A C 1
ATOM 906 O O . LEU A 1 113 ? -3.127 2.202 11.020 1.00 63.44 113 LEU A O 1
ATOM 910 N N . SER A 1 114 ? -1.360 1.580 9.788 1.00 63.59 114 SER A N 1
ATOM 911 C CA . SER A 1 114 ? -1.043 0.389 10.592 1.00 63.59 114 SER A CA 1
ATOM 912 C C . SER A 1 114 ? -0.869 0.682 12.085 1.00 63.59 114 SER A C 1
ATOM 914 O O . SER A 1 114 ? -1.139 -0.201 12.890 1.00 63.59 114 SER A O 1
ATOM 916 N N . GLU A 1 115 ? -0.394 1.873 12.446 1.00 65.44 115 GLU A N 1
ATOM 917 C CA . GLU A 1 115 ? -0.203 2.295 13.838 1.00 65.44 115 GLU A CA 1
ATOM 918 C C . GLU A 1 115 ? -1.549 2.621 14.498 1.00 65.44 115 GLU A C 1
ATOM 920 O O . GLU A 1 115 ? -1.922 1.978 15.476 1.00 65.44 115 GLU A O 1
ATOM 925 N N . ASP A 1 116 ? -2.349 3.494 13.876 1.00 65.31 116 ASP A N 1
ATOM 926 C CA . ASP A 1 116 ? -3.706 3.822 14.333 1.00 65.31 116 ASP A CA 1
ATOM 927 C C . ASP A 1 116 ? -4.602 2.574 14.403 1.00 65.31 116 ASP A C 1
ATOM 929 O O . ASP A 1 116 ? -5.372 2.397 15.346 1.00 65.31 116 ASP A O 1
ATOM 933 N N . ALA A 1 117 ? -4.488 1.672 13.424 1.00 68.25 117 ALA A N 1
ATOM 934 C CA . ALA A 1 117 ? -5.222 0.413 13.390 1.00 68.25 117 ALA A CA 1
ATOM 935 C C . ALA A 1 117 ? -4.797 -0.539 14.520 1.00 68.25 117 ALA A C 1
ATOM 937 O O . ALA A 1 117 ? -5.630 -1.259 15.082 1.00 68.25 117 ALA A O 1
ATOM 938 N N . HIS A 1 118 ? -3.503 -0.554 14.852 1.00 66.94 118 HIS A N 1
ATOM 939 C CA . HIS A 1 118 ? -2.963 -1.355 15.943 1.00 66.94 118 HIS A CA 1
ATOM 940 C C . HIS A 1 118 ? -3.459 -0.841 17.297 1.00 66.94 118 HIS A C 1
ATOM 942 O O . HIS A 1 118 ? -4.007 -1.625 18.072 1.00 66.94 118 HIS A O 1
ATOM 948 N N . ASP A 1 119 ? -3.370 0.467 17.537 1.00 70.94 119 ASP A N 1
ATOM 949 C CA . ASP A 1 119 ? -3.836 1.108 18.770 1.00 70.94 119 ASP A CA 1
ATOM 950 C C . ASP A 1 119 ? -5.349 0.967 18.956 1.00 70.94 119 ASP A C 1
ATOM 952 O O . ASP A 1 119 ? -5.829 0.614 20.042 1.00 70.94 119 ASP A O 1
ATOM 956 N N . LEU A 1 120 ? -6.114 1.169 17.878 1.00 72.81 120 LEU A N 1
ATOM 957 C CA . LEU A 1 120 ? -7.560 0.974 17.872 1.00 72.81 120 LEU A CA 1
ATOM 958 C C . LEU A 1 120 ? -7.917 -0.484 18.174 1.00 72.81 120 LEU A C 1
ATOM 960 O O . LEU A 1 120 ? -8.748 -0.773 19.037 1.00 72.81 120 LEU A O 1
ATOM 964 N N . GLY A 1 121 ? -7.251 -1.418 17.494 1.00 68.00 121 GLY A N 1
ATOM 965 C CA . GLY A 1 121 ? -7.446 -2.848 17.678 1.00 68.00 121 GLY A CA 1
ATOM 966 C C . GLY A 1 121 ? -7.068 -3.339 19.076 1.00 68.00 121 GLY A C 1
ATOM 967 O O . GLY A 1 121 ? -7.751 -4.219 19.610 1.00 68.00 121 GLY A O 1
ATOM 968 N N . TYR A 1 122 ? -6.009 -2.785 19.668 1.00 70.31 122 TYR A N 1
ATOM 969 C CA . TYR A 1 122 ? -5.583 -3.093 21.030 1.00 70.31 122 TYR A CA 1
ATOM 970 C C . TYR A 1 122 ? -6.605 -2.583 22.045 1.00 70.31 122 TYR A C 1
ATOM 972 O O . TYR A 1 122 ? -7.056 -3.355 22.886 1.00 70.31 122 TYR A O 1
ATOM 980 N N . ARG A 1 123 ? -7.050 -1.324 21.939 1.00 69.31 123 ARG A N 1
ATOM 981 C CA . ARG A 1 123 ? -8.047 -0.751 22.859 1.00 69.31 123 ARG A CA 1
ATOM 982 C C . ARG A 1 123 ? -9.382 -1.477 22.821 1.00 69.31 123 ARG A C 1
ATOM 984 O O . ARG A 1 123 ? -9.891 -1.855 23.874 1.00 69.31 123 ARG A O 1
ATOM 991 N N . VAL A 1 124 ? -9.930 -1.687 21.626 1.00 68.69 124 VAL A N 1
ATOM 992 C CA . VAL A 1 124 ? -11.225 -2.360 21.465 1.00 68.69 124 VAL A CA 1
ATOM 993 C C . VAL A 1 124 ? -11.127 -3.811 21.952 1.00 68.69 124 VAL A C 1
ATOM 995 O O . VAL A 1 124 ? -11.947 -4.248 22.755 1.00 68.69 124 VAL A O 1
ATOM 998 N N . GLY A 1 125 ? -10.065 -4.533 21.570 1.00 62.97 125 GLY A N 1
ATOM 999 C CA . GLY A 1 125 ? -9.849 -5.915 22.013 1.00 62.97 125 GLY A CA 1
ATOM 1000 C C . GLY A 1 125 ? -9.579 -6.060 23.517 1.00 62.97 1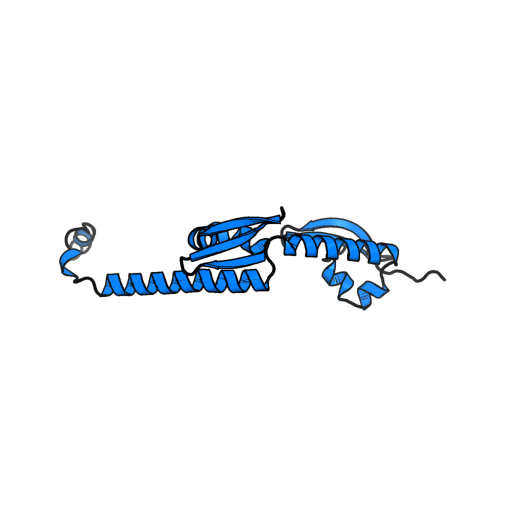25 GLY A C 1
ATOM 1001 O O . GLY A 1 125 ? -10.026 -7.027 24.131 1.00 62.97 125 GLY A O 1
ATOM 1002 N N . PHE A 1 126 ? -8.881 -5.103 24.132 1.00 58.59 126 PHE A N 1
ATOM 1003 C CA . PHE A 1 126 ? -8.604 -5.101 25.570 1.00 58.59 126 PHE A CA 1
ATOM 1004 C C . PHE A 1 126 ? -9.869 -4.828 26.393 1.00 58.59 126 PHE A C 1
ATOM 1006 O O . PHE A 1 126 ? -10.091 -5.478 27.416 1.00 58.59 126 PHE A O 1
ATOM 1013 N N . ARG A 1 127 ? -10.739 -3.916 25.934 1.00 57.91 127 ARG A N 1
ATOM 1014 C CA . ARG A 1 127 ? -12.013 -3.614 26.604 1.00 57.91 127 ARG A CA 1
ATOM 1015 C C . ARG A 1 127 ? -12.977 -4.802 26.538 1.00 57.91 127 ARG A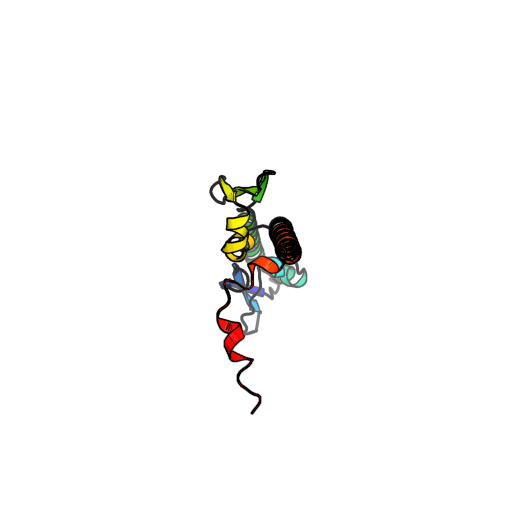 C 1
ATOM 1017 O O . ARG A 1 127 ? -13.556 -5.141 27.567 1.00 57.91 127 ARG A O 1
ATOM 1024 N N . ASP A 1 128 ? -13.055 -5.491 25.396 1.00 57.16 128 ASP A N 1
ATOM 1025 C CA . ASP A 1 128 ? -13.811 -6.747 25.261 1.00 57.16 128 ASP A CA 1
ATOM 1026 C C . ASP A 1 128 ? -13.277 -7.836 26.214 1.00 57.16 128 ASP A C 1
ATOM 1028 O O . ASP A 1 128 ? -14.052 -8.544 26.860 1.00 57.16 128 ASP A O 1
ATOM 1032 N N . GLY A 1 129 ? -11.952 -7.941 26.368 1.00 56.81 129 GLY A N 1
ATOM 1033 C CA . GLY A 1 129 ? -11.317 -8.863 27.318 1.00 56.81 129 GLY A CA 1
ATOM 1034 C C . GLY A 1 129 ? -11.683 -8.580 28.780 1.00 56.81 129 GLY A C 1
ATOM 1035 O O . GLY A 1 129 ? -12.036 -9.504 29.518 1.00 56.81 129 GLY A O 1
ATOM 1036 N N . ILE A 1 130 ? -11.669 -7.305 29.187 1.00 58.22 130 ILE A N 1
ATOM 1037 C CA . ILE A 1 130 ? -12.084 -6.876 30.533 1.00 58.22 130 ILE A CA 1
ATOM 1038 C C . ILE A 1 130 ? -13.570 -7.158 30.767 1.00 58.22 130 ILE A C 1
ATOM 1040 O O . ILE A 1 130 ? -13.938 -7.634 31.843 1.00 58.22 130 ILE A O 1
ATOM 1044 N N . ASP A 1 131 ? -14.429 -6.889 29.782 1.00 55.56 131 ASP A N 1
ATOM 1045 C CA . ASP A 1 131 ? -15.874 -7.087 29.926 1.00 55.56 131 ASP A CA 1
ATOM 1046 C C . ASP A 1 131 ? -16.218 -8.585 30.042 1.00 55.56 131 ASP A C 1
ATOM 1048 O O . ASP A 1 131 ? -17.052 -8.979 30.862 1.00 55.56 131 ASP A O 1
ATOM 1052 N N . ILE A 1 132 ? -15.501 -9.456 29.318 1.00 55.41 132 ILE A N 1
ATOM 1053 C CA . ILE A 1 132 ? -15.609 -10.917 29.457 1.00 55.41 132 ILE A CA 1
ATOM 1054 C C . ILE A 1 132 ? -15.129 -11.384 30.838 1.00 55.41 132 ILE A C 1
ATOM 1056 O O . ILE A 1 132 ? -15.778 -12.233 31.454 1.00 55.41 132 ILE A O 1
ATOM 1060 N N . GLU A 1 133 ? -14.022 -10.855 31.366 1.00 55.66 133 GLU A N 1
ATOM 1061 C CA . GLU A 1 133 ? -13.563 -11.194 32.721 1.00 55.66 133 GLU A CA 1
ATOM 1062 C C . GLU A 1 133 ? -14.526 -10.707 33.809 1.00 55.66 133 GLU A C 1
ATOM 1064 O O . GLU A 1 133 ? -14.792 -11.433 34.772 1.00 55.66 133 GLU A O 1
ATOM 1069 N N . ALA A 1 134 ? -15.097 -9.512 33.652 1.00 58.00 134 ALA A N 1
ATOM 1070 C CA . ALA A 1 134 ? -16.103 -8.970 34.558 1.00 58.00 134 ALA A CA 1
ATOM 1071 C C . ALA A 1 134 ? -17.399 -9.798 34.522 1.00 58.00 134 ALA A C 1
ATOM 1073 O O . ALA A 1 134 ? -17.984 -10.082 35.573 1.00 58.00 134 ALA A O 1
ATOM 1074 N N . GLN A 1 135 ? -17.823 -10.255 33.338 1.00 51.62 135 GLN A N 1
ATOM 1075 C CA . GLN A 1 135 ? -18.947 -11.181 33.189 1.00 51.62 135 GLN A CA 1
ATOM 1076 C C . GLN A 1 135 ? -18.644 -12.556 33.792 1.00 51.62 135 GLN A C 1
ATOM 1078 O O . GLN A 1 135 ? -19.467 -13.074 34.547 1.00 51.62 135 GLN A O 1
ATOM 1083 N N . LYS A 1 136 ? -17.453 -13.124 33.559 1.00 51.88 136 LYS A N 1
ATOM 1084 C CA . LYS A 1 136 ? -17.023 -14.381 34.197 1.00 51.88 136 LYS A CA 1
ATOM 1085 C C . LYS A 1 136 ? -17.026 -14.267 35.722 1.00 51.88 136 LYS A C 1
ATOM 1087 O O . LYS A 1 136 ? -17.550 -15.156 36.389 1.00 51.88 136 LYS A O 1
ATOM 1092 N N . LYS A 1 137 ? -16.525 -13.159 36.283 1.00 56.12 137 LYS A N 1
ATOM 1093 C CA . LYS A 1 137 ? -16.568 -12.892 37.732 1.00 56.12 137 LYS A CA 1
ATOM 1094 C C . LYS A 1 137 ? -17.996 -12.761 38.265 1.00 56.12 137 LYS A C 1
ATOM 1096 O O . LYS A 1 137 ? -18.263 -13.284 39.340 1.00 56.12 137 LYS A O 1
ATOM 1101 N N . LYS A 1 138 ? -18.922 -12.134 37.525 1.00 52.56 138 LYS A N 1
ATOM 1102 C CA . LYS A 1 138 ? -20.353 -12.068 37.895 1.00 52.56 138 LYS A CA 1
ATOM 1103 C C . LYS A 1 138 ? -21.043 -13.433 37.854 1.00 52.56 138 LYS A C 1
ATOM 1105 O O . LYS A 1 138 ? -21.844 -13.735 38.733 1.00 52.56 138 LYS A O 1
ATOM 1110 N N . ILE A 1 139 ? -20.731 -14.271 36.867 1.00 55.22 139 ILE A N 1
ATOM 1111 C CA . ILE A 1 139 ? -21.286 -15.630 36.765 1.00 55.22 139 ILE A CA 1
ATOM 1112 C C . ILE A 1 139 ? -20.764 -16.502 37.915 1.00 55.22 139 ILE A C 1
ATOM 1114 O O . ILE A 1 139 ? -21.545 -17.206 38.549 1.00 55.22 139 ILE A O 1
ATOM 1118 N N . LEU A 1 140 ? -19.472 -16.398 38.240 1.00 51.88 140 LEU A N 1
ATOM 1119 C CA . LEU A 1 140 ? -18.843 -17.130 39.347 1.00 51.88 140 LEU A CA 1
ATOM 1120 C C . LEU A 1 140 ? -19.281 -16.637 40.738 1.00 51.88 140 LEU A C 1
ATOM 1122 O O . LEU A 1 140 ? -19.272 -17.421 41.682 1.00 51.88 140 LEU A O 1
ATOM 1126 N N . SER A 1 141 ? -19.686 -15.370 40.880 1.00 51.28 141 SER A N 1
ATOM 1127 C CA . SER A 1 141 ? -20.185 -14.806 42.145 1.00 51.28 141 SER A CA 1
ATOM 1128 C C . SER A 1 141 ? -21.702 -14.915 42.326 1.00 51.28 141 SER A C 1
ATOM 1130 O O . SER A 1 141 ? -22.226 -14.541 43.378 1.00 51.28 141 SER A O 1
ATOM 1132 N N . THR A 1 142 ? -22.429 -15.446 41.337 1.00 44.91 142 THR A N 1
ATOM 1133 C CA . THR A 1 142 ? -23.871 -15.665 41.466 1.00 44.91 142 THR A CA 1
ATOM 1134 C C . THR A 1 142 ? -24.117 -16.927 42.303 1.00 44.91 142 THR A C 1
ATOM 1136 O O . THR A 1 142 ? -23.699 -18.015 41.903 1.00 44.91 142 THR A O 1
ATOM 1139 N N . PRO A 1 143 ? -24.809 -16.844 43.456 1.00 49.12 143 PRO A N 1
ATOM 1140 C CA . PRO A 1 143 ? -25.056 -18.010 44.293 1.00 49.12 143 PRO A CA 1
ATOM 1141 C C . PRO A 1 143 ? -25.843 -19.078 43.519 1.00 49.12 143 PRO A C 1
ATOM 1143 O O . PRO A 1 143 ? -26.954 -18.844 43.035 1.00 49.12 143 PRO A O 1
ATOM 1146 N N . VAL A 1 144 ? -25.259 -20.279 43.461 1.00 50.00 144 VAL A N 1
ATOM 1147 C CA . VAL A 1 144 ? -25.662 -21.480 42.696 1.00 50.00 144 VAL A CA 1
ATOM 1148 C C . VAL A 1 144 ? -27.131 -21.908 42.902 1.00 50.00 144 VAL A C 1
ATOM 1150 O O . VAL A 1 144 ? -27.685 -22.672 42.114 1.00 50.00 144 VAL A O 1
ATOM 1153 N N . LYS A 1 145 ? -27.836 -21.362 43.899 1.00 48.56 145 LYS A N 1
ATOM 1154 C CA . LYS A 1 145 ? -29.240 -21.694 44.196 1.00 48.56 145 LYS A CA 1
ATOM 1155 C C . LYS A 1 145 ? -30.259 -21.237 43.139 1.00 48.56 145 LYS A C 1
ATOM 1157 O O . LYS A 1 145 ? -31.374 -21.750 43.154 1.00 48.56 145 LYS A O 1
ATOM 1162 N N . LYS A 1 146 ? -29.925 -20.325 42.213 1.00 44.50 146 LYS A N 1
ATOM 1163 C CA . LYS A 1 146 ? -30.865 -19.890 41.150 1.00 44.50 146 LYS A CA 1
ATOM 1164 C C . LYS A 1 146 ? -30.725 -20.627 39.809 1.00 44.50 146 LYS A C 1
ATOM 1166 O O . LYS A 1 146 ? -31.640 -20.544 38.996 1.00 44.50 146 LYS A O 1
ATOM 1171 N N . LEU A 1 147 ? -29.649 -21.389 39.588 1.00 43.75 147 LEU A N 1
ATOM 1172 C CA . LEU A 1 147 ? -29.374 -22.052 38.299 1.00 43.75 147 LEU A CA 1
ATOM 1173 C C . LEU A 1 147 ? -30.022 -23.440 38.146 1.00 43.75 147 LEU A C 1
ATOM 1175 O O . LEU A 1 147 ? -30.214 -23.907 37.028 1.00 43.75 147 LEU A O 1
ATOM 1179 N N . VAL A 1 148 ? -30.448 -24.074 39.243 1.00 46.53 148 VAL A N 1
ATOM 1180 C CA . VAL A 1 148 ? -31.064 -25.417 39.204 1.00 46.53 148 VAL A CA 1
ATOM 1181 C C . VAL A 1 148 ? -32.517 -25.389 38.695 1.00 46.53 148 VAL A C 1
ATOM 1183 O O . VAL A 1 148 ? -33.060 -26.422 38.318 1.00 46.53 148 VAL A O 1
ATOM 1186 N N . LYS A 1 149 ? -33.164 -24.215 38.623 1.00 47.28 149 LYS A N 1
ATOM 1187 C CA . LYS A 1 149 ? -34.579 -24.110 38.215 1.00 47.28 149 LYS A CA 1
ATOM 1188 C C . LYS A 1 149 ? -34.802 -24.005 36.696 1.00 47.28 149 LYS A C 1
ATOM 1190 O O . LYS A 1 149 ? -35.939 -24.147 36.266 1.00 47.28 149 LYS A O 1
ATOM 1195 N N . TYR A 1 150 ? -33.752 -23.778 35.896 1.00 46.53 150 TYR A N 1
ATOM 1196 C CA . TYR A 1 150 ? -33.876 -23.453 34.462 1.00 46.53 150 TYR A CA 1
ATOM 1197 C C . TYR A 1 150 ? -33.101 -24.370 33.501 1.00 46.53 150 TYR A C 1
ATOM 1199 O O . TYR A 1 150 ? -33.066 -24.094 32.306 1.00 46.53 150 TYR A O 1
ATOM 1207 N N . ILE A 1 151 ? -32.517 -25.479 33.972 1.00 42.97 151 ILE A N 1
ATOM 1208 C CA . ILE A 1 151 ? -31.817 -26.4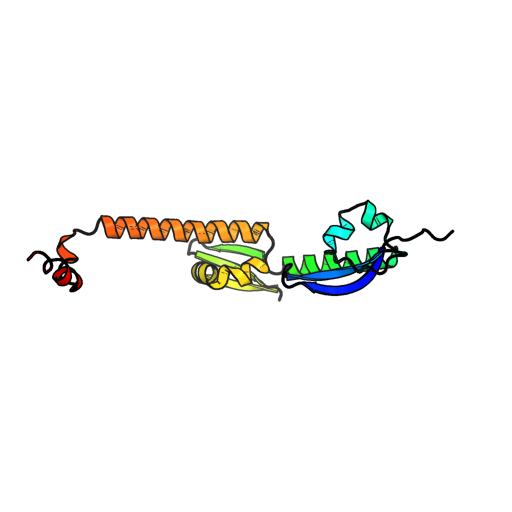36 33.098 1.00 42.97 151 ILE A CA 1
ATOM 1209 C C . ILE A 1 151 ? -32.538 -27.796 33.144 1.00 42.97 151 ILE A C 1
ATOM 1211 O O . ILE A 1 151 ? -32.266 -28.596 34.040 1.00 42.97 151 ILE A O 1
ATOM 1215 N N . PRO A 1 152 ? -33.420 -28.119 32.174 1.00 41.28 152 PRO A N 1
ATOM 1216 C CA . PRO A 1 152 ? -34.060 -29.436 32.079 1.00 41.28 152 PRO A CA 1
ATOM 1217 C C . PRO A 1 152 ? -33.102 -30.558 31.625 1.00 41.28 152 PRO A C 1
ATOM 1219 O O . PRO A 1 152 ? -33.502 -31.715 31.544 1.00 41.28 152 PRO A O 1
ATOM 1222 N N . ILE A 1 153 ? -31.835 -30.247 31.333 1.00 46.91 153 ILE A N 1
ATOM 1223 C CA . ILE A 1 153 ? -30.879 -31.171 30.694 1.00 46.91 153 ILE A CA 1
ATOM 1224 C C . ILE A 1 153 ? -30.208 -32.129 31.704 1.00 46.91 153 ILE A C 1
ATOM 1226 O O . ILE A 1 153 ? -29.707 -33.184 31.323 1.00 46.91 153 ILE A O 1
ATOM 1230 N N . LEU A 1 154 ? -30.267 -31.852 33.013 1.00 40.69 154 LEU A N 1
ATOM 1231 C CA . LEU A 1 154 ? -29.632 -32.707 34.031 1.00 40.69 154 LEU A CA 1
ATOM 1232 C C . LEU A 1 154 ? -30.429 -33.969 34.416 1.00 40.69 154 LEU A C 1
ATOM 1234 O O . LEU A 1 154 ? -29.878 -34.841 35.084 1.00 40.69 154 LEU A O 1
ATOM 1238 N N . ARG A 1 155 ? -31.679 -34.141 33.952 1.00 39.12 155 ARG A N 1
ATOM 1239 C CA . ARG A 1 155 ? -32.422 -35.409 34.141 1.00 39.12 155 ARG A CA 1
ATOM 1240 C C . ARG A 1 155 ? -31.956 -36.548 33.227 1.00 39.12 155 ARG A C 1
ATOM 1242 O O . ARG A 1 155 ? -32.309 -37.693 33.480 1.00 39.12 155 ARG A O 1
ATOM 1249 N N . LEU A 1 156 ? -31.143 -36.272 32.205 1.00 40.31 156 LEU A N 1
ATOM 1250 C CA . LEU A 1 156 ? -30.703 -37.285 31.235 1.00 40.31 156 LEU A CA 1
ATOM 1251 C C . LEU A 1 156 ? -29.428 -38.044 31.636 1.00 40.31 156 LEU A C 1
ATOM 1253 O O . LEU A 1 156 ? -29.119 -39.063 31.027 1.00 40.31 156 LEU A O 1
ATOM 1257 N N . ILE A 1 157 ? -28.711 -37.608 32.679 1.00 43.84 157 ILE A N 1
ATOM 1258 C CA . ILE A 1 157 ? -27.443 -38.240 33.100 1.00 43.84 157 ILE A CA 1
ATOM 1259 C C . ILE A 1 157 ? -27.637 -39.208 34.287 1.00 43.84 157 ILE A C 1
ATOM 1261 O O . ILE A 1 157 ? -26.799 -40.073 34.520 1.00 43.84 157 ILE A O 1
ATOM 1265 N N . GLN A 1 158 ? -28.777 -39.163 34.989 1.00 41.16 158 GLN A N 1
ATOM 1266 C CA . GLN A 1 158 ? -29.092 -40.114 36.071 1.00 41.16 158 GLN A CA 1
ATOM 1267 C C . GLN A 1 158 ? -29.794 -41.407 35.600 1.00 41.16 158 GLN A C 1
ATOM 1269 O O . GLN A 1 158 ? -30.098 -42.266 36.419 1.00 41.16 158 GLN A O 1
ATOM 1274 N N . GLY A 1 159 ? -30.015 -41.582 34.292 1.00 39.62 159 GLY A N 1
ATOM 1275 C CA . GLY A 1 159 ? -30.721 -42.734 33.708 1.00 39.62 159 GLY A CA 1
ATOM 1276 C C . GLY A 1 159 ? -29.838 -43.828 33.093 1.00 39.62 159 GLY A C 1
ATOM 1277 O O . GLY A 1 159 ? -30.339 -44.617 32.299 1.00 39.62 159 GLY A O 1
ATOM 1278 N N . LYS A 1 160 ? -28.533 -43.878 33.392 1.00 40.72 160 LYS A N 1
ATOM 1279 C CA . LYS A 1 160 ? -27.631 -44.950 32.922 1.00 40.72 160 LYS A CA 1
ATOM 1280 C C . LYS A 1 160 ? -26.753 -45.496 34.048 1.00 40.72 160 LYS A C 1
ATOM 1282 O O . LYS A 1 160 ? -25.535 -45.361 34.035 1.00 40.72 160 LYS A O 1
ATOM 1287 N N . ARG A 1 161 ? -27.402 -46.116 35.029 1.00 39.19 161 ARG A N 1
ATOM 1288 C CA . ARG A 1 161 ? -26.854 -47.232 35.810 1.00 39.19 161 ARG A CA 1
ATOM 1289 C C . ARG A 1 161 ? -28.010 -48.191 36.097 1.00 39.19 161 ARG A C 1
ATOM 1291 O O . ARG A 1 161 ? -28.668 -48.074 37.124 1.00 39.19 161 ARG A O 1
ATOM 1298 N N . GLN A 1 162 ? -28.290 -49.055 35.128 1.00 38.50 162 GLN A N 1
ATOM 1299 C CA . GLN A 1 162 ? -28.773 -50.408 35.389 1.00 38.50 162 GLN A CA 1
ATOM 1300 C C . GLN A 1 162 ? -27.647 -51.349 34.987 1.00 38.50 162 GLN A C 1
ATOM 1302 O O . GLN A 1 162 ? -27.008 -51.042 33.953 1.00 38.50 162 GLN A O 1
#

pLDDT: mean 70.2, std 15.58, range [38.5, 91.75]

Sequence (162 aa):
LEPEYTLRLVGVEYSAKHGHEICIMQLSGKNAFPKYTPRELLSNPRSMSGLSPQDAVAIAKMDEVIRQRKERHKVLEFDKNGTIVLKMPSGSEQRFSEKYLSTNRRDLLQDMLSEDAHDLGYRVGFRDGIDIEAQKKKILSTPVKKLVKYIPILRLIQGKRQ

Radius of gyration: 27.0 Å; chains: 1; bounding box: 60×65×69 Å

Secondary structure (DSSP, 8-state):
------EEEEEEEEETTTTEEEEEEEETT-----EE-HHHHHH-HHHHHHB-HHHHHHHHHHHHHHHHHHTTBEEEEEETTTEEEEE-TTS-EEEEEHHHHHHSHHHHHHTB-HHHHHHHHHHHHHHHHHHHHHHHHHHHHS-GGGTTTS-GGGGGSTT---